Protein AF-A0A444JXI5-F1 (afdb_monomer_lite)

Structure (mmCIF, N/CA/C/O backbone):
data_AF-A0A444JXI5-F1
#
_entry.id   AF-A0A444JXI5-F1
#
loop_
_atom_site.group_PDB
_atom_site.id
_atom_site.type_symbol
_atom_site.label_atom_id
_atom_site.label_alt_id
_atom_site.label_comp_id
_atom_site.label_asym_id
_atom_site.label_entity_id
_atom_site.label_seq_id
_atom_site.pdbx_PDB_ins_code
_atom_site.Cartn_x
_atom_site.Cartn_y
_atom_site.Cartn_z
_atom_site.occupancy
_atom_site.B_iso_or_equiv
_atom_site.auth_seq_id
_atom_site.auth_comp_id
_atom_site.auth_asym_id
_atom_site.auth_atom_id
_atom_site.pdbx_PDB_model_num
ATOM 1 N N . MET A 1 1 ? 2.862 -7.243 -1.109 1.00 78.19 1 MET A N 1
ATOM 2 C CA . MET A 1 1 ? 1.775 -6.524 -1.828 1.00 78.19 1 MET A CA 1
ATOM 3 C C . MET A 1 1 ? 0.619 -7.429 -2.236 1.00 78.19 1 MET A C 1
ATOM 5 O O . MET A 1 1 ? -0.493 -7.179 -1.795 1.00 78.19 1 MET A O 1
ATOM 9 N N . GLN A 1 2 ? 0.858 -8.496 -3.007 1.00 86.31 2 GLN A N 1
ATOM 10 C CA . GLN A 1 2 ? -0.205 -9.409 -3.464 1.00 86.31 2 GLN A CA 1
ATOM 11 C C . GLN A 1 2 ? -1.045 -9.977 -2.303 1.00 86.31 2 GLN A C 1
ATOM 13 O O . GLN A 1 2 ? -2.270 -9.978 -2.361 1.00 86.31 2 GLN A O 1
ATOM 18 N N . GLN A 1 3 ? -0.387 -10.370 -1.207 1.00 85.31 3 GLN A N 1
ATOM 19 C CA . GLN A 1 3 ? -1.061 -10.865 -0.001 1.00 85.31 3 GLN A CA 1
ATOM 20 C C . GLN A 1 3 ? -1.939 -9.801 0.676 1.00 85.31 3 GLN A C 1
ATOM 22 O O . GLN A 1 3 ? -3.038 -10.117 1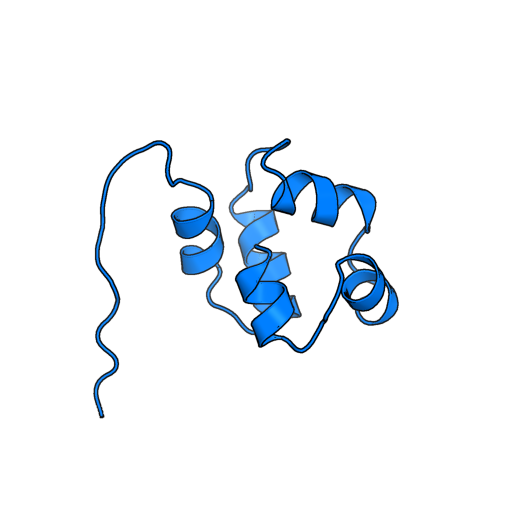.112 1.00 85.31 3 GLN A O 1
ATOM 27 N N . ALA A 1 4 ? -1.499 -8.539 0.725 1.00 86.56 4 ALA A N 1
ATOM 28 C CA . ALA A 1 4 ? -2.288 -7.441 1.289 1.00 86.56 4 ALA A CA 1
ATOM 29 C C . ALA A 1 4 ? -3.580 -7.214 0.510 1.00 86.56 4 ALA A C 1
ATOM 31 O O . ALA A 1 4 ? -4.657 -7.080 1.081 1.00 86.56 4 ALA A O 1
ATOM 32 N N . ARG A 1 5 ? -3.465 -7.226 -0.819 1.00 89.81 5 ARG A N 1
ATOM 33 C CA . ARG A 1 5 ? -4.605 -7.100 -1.718 1.00 89.81 5 ARG A CA 1
ATOM 34 C C . ARG A 1 5 ? -5.593 -8.259 -1.541 1.00 89.81 5 ARG A C 1
ATOM 36 O O . ARG A 1 5 ? -6.796 -8.021 -1.512 1.00 89.81 5 ARG A O 1
ATOM 43 N N . ALA A 1 6 ? -5.091 -9.487 -1.409 1.00 87.94 6 ALA A N 1
ATOM 44 C CA . ALA A 1 6 ? -5.926 -10.662 -1.172 1.00 87.94 6 ALA A CA 1
ATOM 45 C C . ALA A 1 6 ? -6.643 -10.606 0.190 1.00 87.94 6 ALA A C 1
ATOM 47 O O . ALA A 1 6 ? -7.833 -10.900 0.247 1.00 87.94 6 ALA A O 1
ATOM 48 N N . GLN A 1 7 ? -5.967 -10.169 1.261 1.00 85.44 7 GLN A N 1
ATOM 49 C CA . GLN A 1 7 ? -6.593 -9.967 2.579 1.00 85.44 7 GLN A CA 1
ATOM 50 C C . GLN A 1 7 ? -7.662 -8.869 2.559 1.00 85.44 7 GLN A C 1
ATOM 52 O O . GLN A 1 7 ? -8.690 -9.001 3.213 1.00 85.44 7 GLN A O 1
ATOM 57 N N . ALA A 1 8 ? -7.466 -7.831 1.744 1.00 86.00 8 ALA A N 1
ATOM 58 C CA . ALA A 1 8 ? -8.475 -6.806 1.490 1.00 86.00 8 ALA A CA 1
ATOM 59 C C . ALA A 1 8 ? -9.661 -7.297 0.630 1.00 86.00 8 ALA A C 1
ATOM 61 O O . ALA A 1 8 ? -10.551 -6.512 0.312 1.00 86.00 8 ALA A O 1
ATOM 62 N N . GLY A 1 9 ? -9.676 -8.574 0.226 1.00 89.00 9 GLY A N 1
ATOM 63 C CA . GLY A 1 9 ? -10.768 -9.191 -0.528 1.00 89.00 9 GLY A CA 1
ATOM 64 C C . GLY A 1 9 ? -10.695 -9.003 -2.045 1.00 89.00 9 GLY A C 1
ATOM 65 O O . GLY A 1 9 ? -11.652 -9.326 -2.747 1.00 89.00 9 GLY A O 1
ATOM 66 N N . TYR A 1 10 ? -9.580 -8.504 -2.589 1.00 89.25 10 TYR A N 1
ATOM 67 C CA . TYR A 1 10 ? -9.438 -8.282 -4.030 1.00 89.25 10 TYR A CA 1
ATOM 68 C C . TYR A 1 10 ? -8.667 -9.420 -4.707 1.00 89.25 10 TYR A C 1
ATOM 70 O O . TYR A 1 10 ? -7.459 -9.584 -4.508 1.00 89.25 10 TYR A O 1
ATOM 78 N N . ALA A 1 11 ? -9.340 -10.162 -5.589 1.00 88.31 11 ALA A N 1
ATOM 79 C 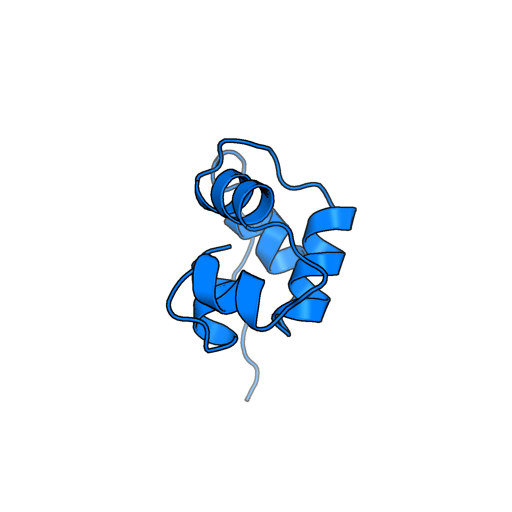CA . ALA A 1 11 ? -8.755 -11.300 -6.302 1.00 88.31 11 ALA A CA 1
ATOM 80 C C . ALA A 1 11 ? -7.637 -10.893 -7.277 1.00 88.31 11 ALA A C 1
ATOM 82 O O . ALA A 1 11 ? -6.620 -11.584 -7.381 1.00 88.31 11 ALA A O 1
ATOM 83 N N . SER A 1 12 ? -7.767 -9.737 -7.939 1.00 89.94 12 SER A N 1
ATOM 84 C CA . SER A 1 12 ? -6.762 -9.228 -8.879 1.00 89.94 12 SER A CA 1
ATOM 85 C C . SER A 1 12 ? -6.409 -7.746 -8.665 1.00 89.94 12 SER A C 1
ATOM 87 O O . SER A 1 12 ? -7.209 -6.987 -8.108 1.00 89.94 12 SER A O 1
ATOM 89 N N . PRO A 1 13 ? -5.245 -7.273 -9.163 1.00 87.81 13 PRO A N 1
ATOM 90 C CA . PRO A 1 13 ? -4.892 -5.847 -9.153 1.00 87.81 13 PRO A CA 1
ATOM 91 C C . PRO A 1 13 ? -5.892 -4.989 -9.926 1.00 87.81 13 PRO A C 1
ATOM 93 O O . PRO A 1 13 ? -6.093 -3.820 -9.608 1.00 87.81 13 PRO A O 1
ATOM 96 N N . SER A 1 14 ? -6.518 -5.572 -10.953 1.00 89.44 14 SER A N 1
ATOM 97 C CA . SER A 1 14 ? -7.556 -4.898 -11.727 1.00 89.44 14 SER A CA 1
ATOM 98 C C . SER A 1 14 ? -8.823 -4.701 -10.897 1.00 89.44 14 SER A C 1
ATOM 100 O O . SER A 1 14 ? -9.447 -3.653 -11.017 1.00 89.44 14 SER A O 1
ATOM 102 N N . ASP A 1 15 ? -9.183 -5.654 -10.035 1.00 90.88 15 ASP A N 1
ATOM 103 C CA . ASP A 1 15 ? -10.352 -5.527 -9.153 1.00 90.88 15 ASP A CA 1
ATOM 104 C C . ASP A 1 15 ? -10.102 -4.499 -8.057 1.00 90.88 15 ASP A C 1
ATOM 106 O O . ASP A 1 15 ? -10.931 -3.617 -7.846 1.00 90.88 15 ASP A O 1
ATOM 110 N N . ALA A 1 16 ? -8.910 -4.532 -7.454 1.00 88.88 16 ALA A N 1
ATOM 111 C CA . ALA A 1 16 ? -8.484 -3.501 -6.518 1.00 88.88 16 ALA A CA 1
ATOM 112 C C . ALA A 1 16 ? -8.536 -2.110 -7.165 1.00 88.88 16 ALA A C 1
ATOM 114 O O . ALA A 1 16 ? -9.104 -1.194 -6.587 1.00 88.88 16 ALA A O 1
ATOM 115 N N . ALA A 1 17 ? -8.006 -1.941 -8.382 1.00 90.00 17 ALA A N 1
ATOM 116 C CA . ALA A 1 17 ? -8.016 -0.649 -9.073 1.00 90.00 17 ALA A CA 1
ATOM 117 C C . ALA A 1 17 ? -9.413 -0.190 -9.527 1.00 90.00 17 ALA A C 1
ATOM 119 O O . ALA A 1 17 ? -9.638 1.006 -9.696 1.00 90.00 17 ALA A O 1
ATOM 120 N N . ARG A 1 18 ? -10.356 -1.119 -9.727 1.00 88.44 18 ARG A N 1
ATOM 121 C CA . ARG A 1 18 ? -11.763 -0.787 -10.000 1.00 88.44 18 ARG A CA 1
ATOM 122 C C . ARG A 1 18 ? -12.491 -0.323 -8.744 1.00 88.44 18 ARG A C 1
ATOM 124 O O . ARG A 1 18 ? -13.252 0.636 -8.818 1.00 88.44 18 ARG A O 1
ATOM 131 N N . ALA A 1 19 ? -12.262 -0.991 -7.616 1.00 88.81 19 ALA A N 1
ATOM 132 C CA . ALA A 1 19 ? -12.892 -0.652 -6.342 1.00 88.81 19 ALA A CA 1
ATOM 133 C C . ALA A 1 19 ? -12.276 0.603 -5.703 1.00 88.81 19 ALA A C 1
ATOM 135 O O . ALA A 1 19 ? -12.977 1.444 -5.143 1.00 88.81 19 ALA A O 1
ATOM 136 N N . LEU A 1 20 ? -10.959 0.756 -5.825 1.00 86.88 20 LEU A N 1
ATOM 137 C CA . LEU A 1 20 ? -10.183 1.833 -5.229 1.00 86.88 20 LEU A CA 1
ATOM 138 C C . LEU A 1 20 ? -9.773 2.822 -6.323 1.00 86.88 20 LEU A C 1
ATOM 140 O O . LEU A 1 20 ? -8.732 2.683 -6.964 1.00 86.88 20 LEU A O 1
ATOM 144 N N . ARG A 1 21 ? -10.583 3.867 -6.513 1.00 82.25 21 ARG A N 1
ATOM 145 C CA . ARG A 1 21 ? -10.354 4.896 -7.548 1.00 82.25 21 ARG A CA 1
ATOM 146 C C . ARG A 1 21 ? -9.031 5.657 -7.382 1.00 82.25 21 ARG A C 1
ATOM 148 O O . ARG A 1 21 ? -8.529 6.229 -8.343 1.00 82.25 21 ARG A O 1
ATOM 155 N N . ASP A 1 22 ? -8.453 5.628 -6.183 1.00 84.75 22 ASP A N 1
ATOM 156 C CA . ASP A 1 22 ? -7.223 6.344 -5.841 1.00 84.75 22 ASP A CA 1
ATOM 157 C C . ASP A 1 22 ? -5.936 5.616 -6.264 1.00 84.75 22 ASP A C 1
ATOM 159 O O . ASP A 1 22 ? -4.839 6.140 -6.035 1.00 84.75 22 ASP A O 1
ATOM 163 N N . ILE A 1 23 ? -6.014 4.421 -6.862 1.00 85.25 23 ILE A N 1
ATOM 164 C CA . ILE A 1 23 ? -4.831 3.661 -7.293 1.00 85.25 23 ILE A CA 1
ATOM 165 C C . ILE A 1 23 ? -4.784 3.444 -8.799 1.00 85.25 23 ILE A C 1
ATOM 167 O O . ILE A 1 23 ? -5.745 3.048 -9.449 1.00 85.25 23 ILE A O 1
ATOM 171 N N . ASN A 1 24 ? -3.595 3.646 -9.360 1.00 89.19 24 ASN A N 1
ATOM 172 C CA . ASN A 1 24 ? -3.320 3.283 -10.737 1.00 89.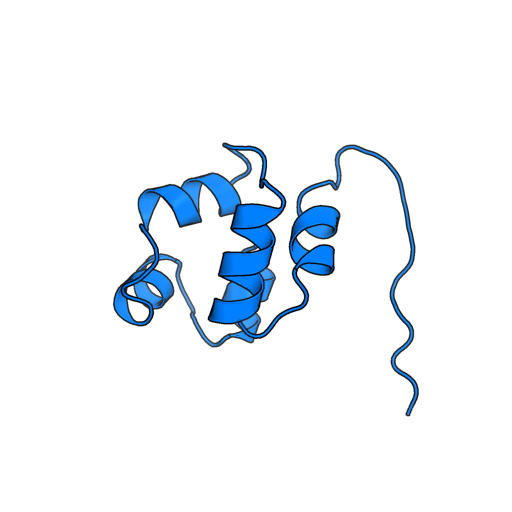19 24 ASN A CA 1
ATOM 173 C C . ASN A 1 24 ? -2.959 1.791 -10.813 1.00 89.19 24 ASN A C 1
ATOM 175 O O . ASN A 1 24 ? -2.013 1.340 -10.160 1.00 89.19 24 ASN A O 1
ATOM 179 N N . LYS A 1 25 ? -3.684 1.043 -11.651 1.00 89.81 25 LYS A N 1
ATOM 180 C CA . LYS A 1 25 ? -3.463 -0.389 -11.899 1.00 89.81 25 LYS A CA 1
ATOM 181 C C . LYS A 1 25 ? -2.018 -0.713 -12.305 1.00 89.81 25 LYS A C 1
ATOM 183 O O . LYS A 1 25 ? -1.434 -1.644 -11.760 1.00 89.81 25 LYS A O 1
ATOM 188 N N . ASN A 1 26 ? -1.431 0.041 -13.238 1.00 89.75 26 ASN A N 1
ATOM 189 C CA . ASN A 1 26 ? -0.066 -0.199 -13.721 1.00 89.75 26 ASN A CA 1
ATOM 190 C C . ASN A 1 26 ? 0.971 0.010 -12.615 1.00 89.75 26 ASN A C 1
ATOM 192 O O . ASN A 1 26 ? 1.932 -0.755 -12.512 1.00 89.75 26 ASN A O 1
ATOM 196 N N . THR A 1 27 ? 0.761 1.019 -11.768 1.00 87.75 27 THR A N 1
ATOM 197 C CA . THR A 1 27 ? 1.610 1.263 -10.598 1.00 87.75 27 THR A CA 1
ATOM 198 C C . THR A 1 27 ? 1.491 0.124 -9.591 1.00 87.75 27 THR A C 1
ATOM 200 O O . THR A 1 27 ? 2.513 -0.390 -9.144 1.00 87.75 27 THR A O 1
ATOM 203 N N . LEU A 1 28 ? 0.267 -0.323 -9.287 1.00 86.75 28 LEU A N 1
ATOM 204 C CA . LEU A 1 28 ? 0.042 -1.438 -8.366 1.00 86.75 28 LEU A CA 1
ATOM 205 C C . LEU A 1 28 ? 0.712 -2.729 -8.865 1.00 86.75 28 LEU A C 1
ATOM 207 O O . LEU A 1 28 ? 1.442 -3.352 -8.104 1.00 86.75 28 LEU A O 1
ATOM 211 N N . ILE A 1 29 ? 0.545 -3.080 -10.145 1.00 88.81 29 ILE A N 1
ATOM 212 C CA . ILE A 1 29 ? 1.205 -4.247 -10.759 1.00 88.81 29 ILE A CA 1
ATOM 213 C C . ILE A 1 29 ? 2.731 -4.109 -10.701 1.00 88.81 29 ILE A C 1
ATOM 215 O O . ILE A 1 29 ? 3.422 -5.059 -10.350 1.00 88.81 29 ILE A O 1
ATOM 219 N N . SER A 1 30 ? 3.272 -2.922 -10.996 1.00 86.56 30 SER A N 1
ATOM 220 C CA . SER A 1 30 ? 4.724 -2.696 -10.939 1.00 86.56 30 SER A CA 1
ATOM 221 C C . SER A 1 30 ? 5.290 -2.904 -9.532 1.00 86.56 30 SER A C 1
ATOM 223 O O . SER A 1 30 ? 6.397 -3.414 -9.396 1.00 86.56 30 SER A O 1
ATOM 225 N N . HIS A 1 31 ? 4.540 -2.521 -8.495 1.00 85.62 31 HIS A N 1
ATOM 226 C CA . HIS A 1 31 ? 4.943 -2.718 -7.102 1.00 85.62 31 HIS A CA 1
ATOM 227 C C . HIS A 1 31 ? 4.708 -4.167 -6.638 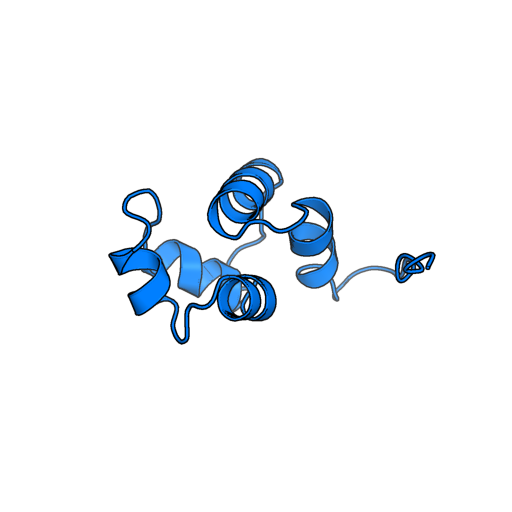1.00 85.62 31 HIS A C 1
ATOM 229 O O . HIS A 1 31 ? 5.483 -4.684 -5.841 1.00 85.62 31 HIS A O 1
ATOM 235 N N . GLU A 1 32 ? 3.665 -4.842 -7.133 1.00 84.25 32 GLU A N 1
ATOM 236 C CA . GLU A 1 32 ? 3.404 -6.263 -6.852 1.00 84.25 32 GLU A CA 1
ATOM 237 C C . GLU A 1 32 ? 4.439 -7.203 -7.472 1.00 84.25 32 GLU A C 1
ATOM 239 O O . GLU A 1 32 ? 4.775 -8.209 -6.848 1.00 84.25 32 GLU A O 1
ATOM 244 N N . ASN A 1 33 ? 4.949 -6.856 -8.655 1.00 84.44 33 ASN A N 1
ATOM 245 C CA . ASN A 1 33 ? 5.967 -7.619 -9.378 1.00 84.44 33 ASN A CA 1
ATOM 246 C C . ASN A 1 33 ? 7.403 -7.273 -8.948 1.00 84.44 33 ASN A C 1
ATOM 248 O O . ASN A 1 33 ? 8.345 -7.859 -9.468 1.00 84.44 33 ASN A O 1
ATOM 252 N N . GLY A 1 34 ? 7.593 -6.292 -8.058 1.00 79.12 34 GLY A N 1
ATOM 253 C CA . GLY A 1 34 ? 8.926 -5.850 -7.632 1.00 79.12 34 GLY A CA 1
ATOM 254 C C . GLY A 1 34 ? 9.705 -5.043 -8.680 1.00 79.12 34 GLY A C 1
ATOM 255 O O . GLY A 1 34 ? 10.863 -4.711 -8.459 1.00 79.12 34 GLY A O 1
ATOM 256 N N . ASN A 1 35 ? 9.078 -4.650 -9.795 1.00 81.62 35 ASN A N 1
ATOM 257 C CA . ASN A 1 35 ? 9.714 -3.831 -10.838 1.00 81.62 35 ASN A CA 1
ATOM 258 C C . ASN A 1 35 ? 10.094 -2.427 -10.344 1.00 81.62 35 ASN A C 1
ATOM 260 O O . ASN A 1 35 ? 10.861 -1.719 -10.998 1.00 81.62 35 ASN A O 1
ATOM 264 N N . ARG A 1 36 ? 9.492 -1.979 -9.237 1.00 78.31 36 ARG A N 1
ATOM 265 C CA . ARG A 1 36 ? 9.770 -0.690 -8.605 1.00 78.31 36 ARG A CA 1
ATOM 266 C C . ARG A 1 36 ? 9.887 -0.864 -7.092 1.00 78.31 36 ARG A C 1
ATOM 268 O O . ARG A 1 36 ? 9.032 -1.537 -6.513 1.00 78.31 36 ARG A O 1
ATOM 275 N N . PRO A 1 37 ? 10.867 -0.210 -6.446 1.00 80.69 37 PRO A N 1
ATOM 276 C CA . PRO A 1 37 ? 10.948 -0.193 -4.996 1.00 80.69 37 PRO A CA 1
ATOM 277 C C . PRO A 1 37 ? 9.725 0.514 -4.404 1.00 80.69 37 PRO A C 1
ATOM 279 O O . PRO A 1 37 ? 9.273 1.554 -4.898 1.00 80.69 37 PRO A O 1
ATOM 282 N N . LEU A 1 38 ? 9.187 -0.056 -3.328 1.00 83.88 38 LEU A N 1
ATOM 283 C CA . LEU A 1 38 ? 8.050 0.509 -2.621 1.00 83.88 38 LEU A CA 1
ATOM 284 C C . LEU A 1 38 ? 8.531 1.614 -1.676 1.00 83.88 38 LEU A C 1
ATOM 286 O O . LEU A 1 38 ? 9.222 1.352 -0.698 1.00 83.88 38 LEU A O 1
ATOM 290 N N . SER A 1 39 ? 8.149 2.862 -1.946 1.00 88.50 39 SER A N 1
ATOM 291 C CA . SER A 1 39 ? 8.443 3.964 -1.027 1.00 88.50 39 SER A CA 1
ATOM 292 C C . SER A 1 39 ? 7.553 3.907 0.219 1.00 88.50 39 SER A C 1
ATOM 294 O O . SER A 1 39 ? 6.416 3.436 0.159 1.00 88.50 39 SER A O 1
ATOM 296 N N . ARG A 1 40 ? 8.028 4.478 1.334 1.00 87.25 40 ARG A N 1
ATOM 297 C CA . ARG A 1 40 ? 7.253 4.607 2.584 1.00 87.25 40 ARG A CA 1
ATOM 298 C C . ARG A 1 40 ? 5.879 5.249 2.358 1.00 87.25 40 ARG A C 1
ATOM 300 O O . ARG A 1 40 ? 4.868 4.692 2.762 1.00 87.25 40 ARG A O 1
ATOM 307 N N . LYS A 1 41 ? 5.830 6.353 1.606 1.00 88.88 41 LYS A N 1
ATOM 308 C CA . LYS A 1 41 ? 4.579 7.049 1.258 1.00 88.88 41 LYS A CA 1
ATOM 309 C C . LYS A 1 41 ? 3.611 6.165 0.463 1.00 88.88 41 LYS A C 1
ATOM 311 O O . LYS A 1 41 ? 2.397 6.244 0.640 1.00 88.88 41 LYS A O 1
ATOM 316 N N . ALA A 1 42 ? 4.132 5.336 -0.442 1.00 87.44 42 ALA A N 1
ATOM 317 C CA . ALA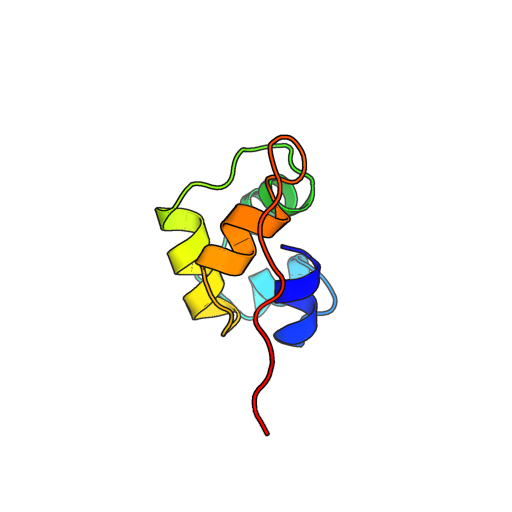 A 1 42 ? 3.307 4.393 -1.183 1.00 87.44 42 ALA A CA 1
ATOM 318 C C . ALA A 1 42 ? 2.786 3.288 -0.255 1.00 87.44 42 ALA A C 1
ATOM 320 O O . ALA A 1 42 ? 1.599 2.981 -0.304 1.00 87.44 42 ALA A O 1
ATOM 321 N N . ALA A 1 43 ? 3.631 2.746 0.623 1.00 88.75 43 ALA A N 1
ATOM 322 C CA . ALA A 1 43 ? 3.221 1.761 1.618 1.00 88.75 43 ALA A CA 1
ATOM 323 C C . ALA A 1 43 ? 2.124 2.292 2.551 1.00 88.75 43 ALA A C 1
ATOM 325 O O . ALA A 1 43 ? 1.129 1.608 2.747 1.00 88.75 43 ALA A O 1
ATOM 326 N N . GLU A 1 44 ? 2.233 3.526 3.045 1.00 90.75 44 GLU A N 1
ATOM 327 C CA . GLU A 1 44 ? 1.183 4.171 3.854 1.00 90.75 44 GLU A CA 1
ATOM 328 C C . GLU A 1 44 ? -0.143 4.260 3.098 1.00 90.75 44 GLU A C 1
ATOM 330 O O . GLU A 1 44 ? -1.204 3.906 3.619 1.00 90.75 44 GLU A O 1
ATOM 335 N N . LYS A 1 45 ? -0.083 4.676 1.828 1.00 90.31 45 LYS A N 1
ATOM 336 C CA . LYS A 1 45 ? -1.263 4.742 0.966 1.00 90.31 45 LYS A CA 1
ATOM 337 C C . LYS A 1 45 ? -1.907 3.366 0.792 1.00 90.31 45 LYS A C 1
ATOM 339 O O . LYS A 1 45 ? -3.119 3.244 0.943 1.00 90.31 45 LYS A O 1
ATOM 344 N N . TYR A 1 46 ? -1.124 2.340 0.474 1.00 88.50 46 TYR A N 1
ATOM 345 C CA . TYR A 1 46 ? -1.648 0.988 0.283 1.00 88.50 46 TYR A CA 1
ATOM 346 C C . TYR A 1 46 ? -2.130 0.358 1.587 1.00 88.50 46 TYR A C 1
ATOM 348 O O . TYR A 1 46 ? -3.156 -0.312 1.571 1.00 88.50 46 TYR A O 1
ATOM 356 N N . GLY A 1 47 ? -1.464 0.627 2.709 1.00 89.38 47 GLY A N 1
ATOM 357 C CA . GLY A 1 47 ? -1.901 0.186 4.029 1.00 89.38 47 GLY A CA 1
ATOM 358 C C . GLY A 1 47 ? -3.281 0.735 4.373 1.00 89.38 47 GLY A C 1
ATOM 359 O O . GLY A 1 47 ? -4.182 -0.031 4.700 1.00 89.38 47 GLY A O 1
ATOM 360 N N . ARG A 1 48 ? -3.510 2.037 4.148 1.00 90.06 48 ARG A N 1
ATOM 361 C CA . ARG A 1 48 ? -4.839 2.652 4.319 1.00 90.06 48 ARG A CA 1
ATOM 362 C C . ARG A 1 48 ? -5.900 2.046 3.398 1.00 90.06 48 ARG A C 1
ATOM 364 O O . ARG A 1 48 ? -7.041 1.886 3.811 1.00 90.06 48 ARG A O 1
ATOM 371 N N . LEU A 1 49 ? -5.550 1.764 2.145 1.00 89.19 49 LEU A N 1
ATOM 372 C CA . LEU A 1 49 ? -6.505 1.278 1.145 1.00 89.19 49 LEU A CA 1
ATOM 373 C C . LEU A 1 49 ? -6.856 -0.205 1.305 1.00 89.19 49 LEU A C 1
ATOM 375 O O . LEU A 1 49 ? -7.973 -0.602 0.985 1.00 89.19 49 LEU A O 1
ATOM 379 N N . PHE A 1 50 ? -5.907 -1.015 1.768 1.00 88.44 50 PHE A N 1
ATOM 380 C CA . PHE A 1 50 ? -6.080 -2.453 1.972 1.00 88.44 50 PHE A CA 1
ATOM 381 C C . PHE A 1 50 ? -6.361 -2.822 3.432 1.00 88.44 50 PHE A C 1
ATOM 383 O O . PHE A 1 50 ? -6.618 -3.984 3.717 1.00 88.44 50 PHE A O 1
ATOM 390 N N . GLY A 1 51 ? -6.325 -1.854 4.351 1.00 87.75 51 GLY A N 1
ATOM 391 C CA . GLY A 1 51 ? -6.532 -2.091 5.779 1.00 87.75 51 GLY A CA 1
ATOM 392 C C . GLY A 1 51 ? -5.417 -2.916 6.424 1.00 87.75 51 GLY A C 1
ATOM 393 O O . GLY A 1 51 ? -5.683 -3.665 7.356 1.00 87.75 51 GLY A O 1
ATOM 394 N N . VAL A 1 52 ? -4.184 -2.806 5.922 1.00 87.88 52 VAL A N 1
ATOM 395 C CA . VAL A 1 52 ? -3.016 -3.531 6.446 1.00 87.88 52 VAL A CA 1
ATOM 396 C C . VAL A 1 52 ? -1.967 -2.567 6.986 1.00 87.88 52 VAL A C 1
ATOM 398 O O . VAL A 1 52 ? -1.923 -1.397 6.599 1.00 87.88 52 VAL A O 1
ATOM 401 N N . ASP A 1 53 ? -1.077 -3.069 7.836 1.00 87.81 53 ASP A N 1
ATOM 402 C CA . ASP A 1 53 ? 0.045 -2.284 8.340 1.00 87.81 53 ASP A CA 1
ATOM 403 C C . ASP A 1 53 ? 1.014 -1.872 7.199 1.00 87.81 53 ASP A C 1
ATOM 405 O O . ASP A 1 53 ? 1.474 -2.727 6.430 1.00 87.81 53 ASP A O 1
ATOM 409 N N . PRO A 1 54 ? 1.352 -0.573 7.054 1.00 86.75 54 PRO A N 1
ATOM 410 C CA . PRO A 1 54 ? 2.316 -0.105 6.057 1.00 86.75 54 PRO A CA 1
ATOM 411 C C . PRO A 1 54 ? 3.725 -0.679 6.234 1.00 86.75 54 PRO A C 1
ATOM 413 O O . PRO A 1 54 ? 4.429 -0.881 5.243 1.00 86.75 54 PRO A O 1
ATOM 416 N N . GLY A 1 55 ? 4.148 -0.937 7.474 1.00 85.38 55 GLY A N 1
ATOM 417 C CA . GLY A 1 55 ? 5.426 -1.576 7.776 1.00 85.38 55 GLY A CA 1
ATOM 418 C C . GLY A 1 55 ? 5.480 -2.973 7.175 1.00 85.38 55 GLY A C 1
ATOM 419 O O . GLY A 1 55 ? 6.408 -3.281 6.427 1.00 85.38 55 GLY A O 1
ATOM 420 N N . TRP A 1 56 ? 4.434 -3.775 7.372 1.00 83.56 56 TRP A N 1
ATOM 421 C CA . TRP A 1 56 ? 4.323 -5.103 6.764 1.00 83.56 56 TRP A CA 1
ATOM 422 C C . TRP A 1 56 ? 4.480 -5.078 5.232 1.00 83.56 56 TRP A C 1
ATOM 424 O O . TRP A 1 56 ? 5.112 -5.964 4.656 1.00 83.56 56 TRP A O 1
ATOM 434 N N . LEU A 1 57 ? 3.992 -4.034 4.552 1.00 84.50 57 LEU A N 1
ATOM 435 C CA . LEU A 1 57 ? 4.185 -3.866 3.104 1.00 84.50 57 LEU A CA 1
ATOM 436 C C . LEU A 1 57 ? 5.635 -3.560 2.706 1.00 84.50 57 LEU A C 1
ATOM 438 O O . LEU A 1 57 ? 6.077 -4.025 1.653 1.00 84.50 57 LEU A O 1
ATOM 442 N N . LEU A 1 58 ? 6.355 -2.780 3.516 1.00 82.88 58 LEU A N 1
ATOM 443 C CA . LEU A 1 58 ? 7.757 -2.422 3.277 1.00 82.88 58 LEU A CA 1
ATOM 444 C C . LEU A 1 58 ? 8.686 -3.613 3.517 1.00 82.88 58 LEU A C 1
ATOM 446 O O . LEU A 1 58 ? 9.552 -3.883 2.688 1.00 82.88 58 LEU A O 1
ATOM 450 N N . PHE A 1 59 ? 8.470 -4.357 4.602 1.00 73.94 59 PHE A N 1
ATOM 451 C CA . PHE A 1 59 ? 9.331 -5.482 4.973 1.00 73.94 59 PHE A CA 1
ATOM 452 C C . PHE A 1 59 ? 9.075 -6.725 4.113 1.00 73.94 59 PHE A C 1
ATOM 454 O O . PHE A 1 59 ? 10.020 -7.371 3.674 1.00 73.94 59 PHE A O 1
ATOM 461 N N . ASN A 1 60 ? 7.820 -7.003 3.743 1.00 63.59 60 ASN A N 1
ATOM 462 C CA . ASN A 1 60 ? 7.489 -8.127 2.858 1.00 63.59 60 ASN A CA 1
ATOM 463 C C . ASN A 1 60 ? 7.908 -7.890 1.386 1.00 63.59 60 ASN A C 1
ATOM 465 O O . ASN A 1 60 ? 7.986 -8.829 0.600 1.00 63.59 60 ASN A O 1
ATOM 469 N N . GLY A 1 61 ? 8.167 -6.637 0.986 1.00 53.59 61 GLY A N 1
ATOM 470 C CA . GLY A 1 61 ? 8.783 -6.294 -0.306 1.00 53.59 61 GLY A CA 1
ATOM 471 C C . GLY A 1 61 ? 10.316 -6.249 -0.271 1.00 53.59 61 GLY A C 1
ATOM 472 O O . GLY A 1 61 ? 10.944 -6.207 -1.325 1.00 53.59 61 GLY A O 1
ATOM 473 N N . SER A 1 62 ? 10.904 -6.272 0.929 1.00 47.66 62 SER A N 1
ATOM 474 C CA . SER A 1 62 ? 12.344 -6.197 1.190 1.00 47.66 62 SER A CA 1
ATOM 475 C C . SER A 1 62 ? 12.929 -7.560 1.576 1.00 47.66 62 SER A C 1
ATOM 477 O O . SER A 1 62 ? 13.899 -7.637 2.322 1.00 47.66 62 SER A O 1
ATOM 479 N N . LEU A 1 63 ? 12.410 -8.665 1.029 1.00 47.34 63 LEU A N 1
ATOM 480 C CA . LEU A 1 63 ? 13.082 -9.976 1.099 1.00 47.34 63 LEU A CA 1
ATOM 481 C C . LEU A 1 63 ? 14.267 -10.065 0.115 1.00 47.34 63 LEU A C 1
ATOM 483 O O . LEU A 1 63 ? 14.469 -11.057 -0.577 1.00 47.34 63 LEU A O 1
ATOM 487 N N . GLY A 1 64 ? 15.052 -8.989 0.075 1.00 47.31 64 GLY A N 1
ATOM 488 C CA . GLY A 1 64 ? 16.394 -8.903 -0.487 1.00 47.31 64 GLY A CA 1
ATOM 489 C C . GLY A 1 64 ? 17.375 -8.210 0.468 1.00 47.31 64 GLY A C 1
ATOM 490 O O . GLY A 1 64 ? 18.412 -7.740 0.014 1.00 47.31 64 GLY A O 1
ATOM 491 N N . GLY A 1 65 ? 17.057 -8.110 1.764 1.00 44.59 65 GLY A N 1
ATOM 492 C CA . GLY A 1 65 ? 17.964 -7.547 2.765 1.00 44.59 65 GLY A CA 1
ATOM 493 C C . GLY A 1 65 ? 17.390 -7.607 4.179 1.00 44.59 65 GLY A C 1
ATOM 494 O O . GLY A 1 65 ? 16.571 -6.770 4.537 1.00 44.59 65 GLY A O 1
ATOM 495 N N . ASP A 1 66 ? 17.860 -8.611 4.921 1.00 43.72 66 ASP A N 1
ATOM 496 C CA . ASP A 1 66 ? 17.860 -8.793 6.379 1.00 43.72 66 ASP A CA 1
ATOM 497 C C . ASP A 1 66 ? 16.532 -8.839 7.167 1.00 43.72 66 ASP A C 1
ATOM 499 O O . ASP A 1 66 ? 15.865 -7.845 7.434 1.00 43.72 66 ASP A O 1
ATOM 503 N N . SER A 1 67 ? 16.224 -10.070 7.596 1.00 49.75 67 SER A N 1
ATOM 504 C CA . SER A 1 67 ? 15.622 -10.506 8.866 1.00 49.75 67 SER A CA 1
ATOM 505 C C . SER A 1 67 ? 15.067 -9.435 9.818 1.00 49.75 67 SER A C 1
ATOM 507 O O . SER A 1 67 ? 15.839 -8.679 10.397 1.00 49.75 67 SER A O 1
ATOM 509 N N . ALA A 1 68 ? 13.764 -9.505 10.131 1.00 46.56 68 ALA A N 1
ATOM 510 C CA . ALA A 1 68 ? 13.255 -9.325 11.500 1.00 46.56 68 ALA A CA 1
ATOM 511 C C . ALA A 1 68 ? 11.766 -9.707 11.630 1.00 46.56 68 ALA A C 1
ATOM 513 O O . ALA A 1 68 ? 10.885 -9.038 11.100 1.00 46.56 68 ALA A O 1
ATOM 514 N N . GLU A 1 69 ? 11.551 -10.783 12.387 1.00 42.91 69 GLU A N 1
ATOM 515 C CA . GLU A 1 69 ? 10.502 -10.995 13.390 1.00 42.91 69 GLU A CA 1
ATOM 516 C C . GLU A 1 69 ? 9.017 -10.877 12.997 1.00 42.91 69 GLU A C 1
ATOM 518 O O . GLU A 1 69 ? 8.429 -9.803 12.861 1.00 42.91 69 GLU A O 1
ATOM 523 N N . ALA A 1 70 ? 8.376 -12.047 12.938 1.00 46.41 70 ALA A N 1
ATOM 524 C CA . ALA A 1 70 ? 6.934 -12.207 13.008 1.00 46.41 70 ALA A CA 1
ATOM 525 C C . ALA A 1 70 ? 6.393 -11.600 14.314 1.00 46.41 70 ALA A C 1
ATOM 527 O O . ALA A 1 70 ? 6.782 -12.011 15.405 1.00 46.41 70 ALA A O 1
ATOM 528 N N . ALA A 1 71 ? 5.465 -10.649 14.208 1.00 49.00 71 ALA A N 1
ATOM 529 C CA . ALA A 1 71 ? 4.740 -10.145 15.367 1.00 49.00 71 ALA A CA 1
ATOM 530 C C . ALA A 1 71 ? 3.903 -11.286 15.986 1.00 49.00 71 ALA A C 1
ATOM 532 O O . ALA A 1 71 ? 3.098 -11.892 15.268 1.00 49.00 71 ALA A O 1
ATOM 533 N N . PRO A 1 72 ? 4.054 -11.598 17.288 1.00 43.47 72 PRO A N 1
ATOM 534 C CA . PRO A 1 72 ? 3.176 -12.548 17.949 1.00 43.47 72 PRO A CA 1
ATOM 535 C C . PRO A 1 72 ? 1.773 -11.945 18.062 1.00 43.47 72 PRO A C 1
ATOM 537 O O . PRO A 1 72 ? 1.579 -10.838 18.565 1.00 43.47 72 PRO A O 1
ATOM 540 N N . VAL A 1 73 ? 0.785 -12.695 17.581 1.00 48.09 73 VAL A N 1
ATOM 541 C CA . VAL A 1 73 ? -0.623 -12.472 17.900 1.00 48.09 73 VAL A CA 1
ATOM 542 C C . VAL A 1 73 ? -0.838 -12.892 19.352 1.00 48.09 73 VAL A C 1
ATOM 544 O O . VAL A 1 73 ? -0.892 -14.079 19.660 1.00 48.09 73 VAL A O 1
ATOM 547 N N . ASN A 1 74 ? -0.913 -11.925 20.263 1.00 44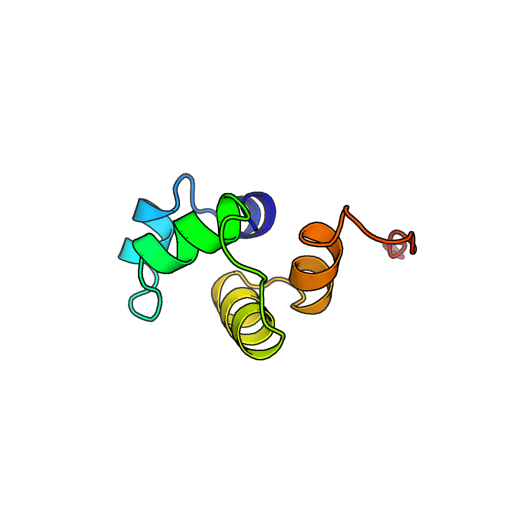.88 74 ASN A N 1
ATOM 548 C CA . ASN A 1 74 ? -1.384 -12.197 21.617 1.00 44.88 74 ASN A CA 1
ATOM 549 C C . ASN A 1 74 ? -2.906 -12.416 21.573 1.00 44.88 74 ASN A C 1
ATOM 551 O O . ASN A 1 74 ? -3.635 -11.513 21.152 1.00 44.88 74 ASN A O 1
ATOM 555 N N . LEU A 1 75 ? -3.353 -13.602 22.005 1.00 46.66 75 LEU A N 1
ATOM 556 C CA . LEU A 1 75 ? -4.729 -13.892 22.425 1.00 46.66 75 LEU A CA 1
ATOM 557 C C . LEU A 1 75 ? -4.806 -13.848 23.953 1.00 46.66 75 LEU A C 1
ATOM 559 O O . LEU A 1 75 ? -3.865 -14.378 24.587 1.00 46.66 75 LEU A O 1
#

Secondary structure (DSSP, 8-state):
-HHHHHHTT-SSHHHHHHH-TTS-HHHHHHHHTTSS---HHHHHHHHHHHTS-HHHHHHHT-TTS----PPP---

Sequence (75 aa):
MQQARAQAGYASPSDAARALRDINKNTLISHENGNRPLSRKAAEKYGRLFGVDPGWLLFNGSLGGDSAEAAPVNL

Radius of gyration: 12.5 Å; chains: 1; bounding box: 31×21×36 Å

pLDDT: mean 78.34, std 16.32, range [42.91, 90.88]

Foldseek 3Di:
DCVLCVLLVHPDLVSLCVVPVPDDSVVVVCLVVLVDQQDLVNLVVSCVSSVHDSVCSNVVSVPVDDDDDDDDDDD